Protein AF-A0A2E9FK59-F1 (afdb_monomer)

Structure (mmCIF, N/CA/C/O backbone):
data_AF-A0A2E9FK59-F1
#
_entry.id   AF-A0A2E9FK59-F1
#
loop_
_atom_site.group_PDB
_atom_site.id
_atom_site.type_symbol
_atom_site.label_atom_id
_atom_site.label_alt_id
_atom_site.label_comp_id
_atom_site.label_asym_id
_atom_site.label_entity_id
_atom_site.label_seq_id
_atom_site.pdbx_PDB_ins_code
_atom_site.Cartn_x
_atom_site.Cartn_y
_atom_site.Cartn_z
_atom_site.occupancy
_atom_site.B_iso_or_equiv
_atom_site.auth_seq_id
_atom_site.auth_comp_id
_atom_site.auth_asym_id
_atom_site.auth_atom_id
_atom_site.pdbx_PDB_model_num
ATOM 1 N N . MET A 1 1 ? -14.388 25.033 -6.590 1.00 31.17 1 MET A N 1
ATOM 2 C CA . MET A 1 1 ? -15.554 24.396 -5.942 1.00 31.17 1 MET A CA 1
ATOM 3 C C . MET A 1 1 ? -15.151 22.960 -5.680 1.00 31.17 1 MET A C 1
ATOM 5 O O . MET A 1 1 ? -14.777 22.274 -6.620 1.00 31.17 1 MET A O 1
ATOM 9 N N . ASN A 1 2 ? -15.015 22.622 -4.404 1.00 29.20 2 ASN A N 1
ATOM 10 C CA . ASN A 1 2 ? -14.144 21.562 -3.906 1.00 29.20 2 ASN A CA 1
ATOM 11 C C . ASN A 1 2 ? -14.673 20.173 -4.280 1.00 29.20 2 ASN A C 1
ATOM 13 O O . ASN A 1 2 ? -15.806 19.846 -3.942 1.00 29.20 2 ASN A O 1
ATOM 17 N N . ALA A 1 3 ? -13.843 19.367 -4.946 1.00 31.17 3 ALA A N 1
ATOM 18 C CA . ALA A 1 3 ? -14.065 17.935 -5.116 1.00 31.17 3 ALA A CA 1
ATOM 19 C C . ALA A 1 3 ? -13.847 17.244 -3.759 1.00 31.17 3 ALA A C 1
ATOM 21 O O . ALA A 1 3 ? -12.793 16.676 -3.490 1.00 31.17 3 ALA A O 1
ATOM 22 N N . VAL A 1 4 ? -14.816 17.399 -2.862 1.00 39.44 4 VAL A N 1
ATOM 23 C CA . VAL A 1 4 ? -14.895 16.668 -1.597 1.00 39.44 4 VAL A CA 1
ATOM 24 C C . VAL A 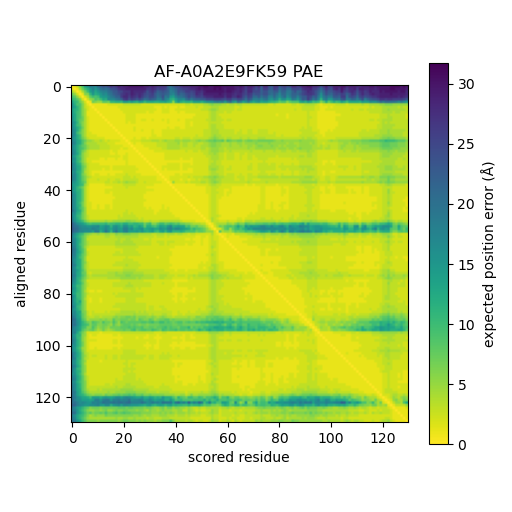1 4 ? -15.704 15.413 -1.887 1.00 39.44 4 VAL A C 1
ATOM 26 O O . VAL A 1 4 ? -16.911 15.419 -1.707 1.00 39.44 4 VAL A O 1
ATOM 29 N N . ASP A 1 5 ? -15.054 14.417 -2.489 1.00 45.44 5 ASP A N 1
ATOM 30 C CA . ASP A 1 5 ? -15.382 12.991 -2.360 1.00 45.44 5 ASP A CA 1
ATOM 31 C C . ASP A 1 5 ? -14.431 12.157 -3.239 1.00 45.44 5 ASP A C 1
ATOM 33 O O . ASP A 1 5 ? -14.237 12.452 -4.418 1.00 45.44 5 ASP A O 1
ATOM 37 N N . ASN A 1 6 ? -13.880 11.086 -2.652 1.00 53.41 6 ASN A N 1
ATOM 38 C CA . ASN A 1 6 ? -13.112 9.988 -3.271 1.00 53.41 6 ASN A CA 1
ATOM 39 C C . ASN A 1 6 ? -11.587 10.118 -3.446 1.00 53.41 6 ASN A C 1
ATOM 41 O O . ASN A 1 6 ? -11.044 9.606 -4.425 1.00 53.41 6 ASN A O 1
ATOM 45 N N . ASN A 1 7 ? -10.847 10.674 -2.481 1.00 82.12 7 ASN A N 1
ATOM 46 C CA . ASN A 1 7 ? -9.429 10.307 -2.381 1.00 82.12 7 ASN A CA 1
ATOM 47 C C . ASN A 1 7 ? -9.307 8.971 -1.623 1.00 82.12 7 ASN A C 1
ATOM 49 O O . ASN A 1 7 ? -9.537 8.926 -0.413 1.00 82.12 7 ASN A O 1
ATOM 53 N N . ILE A 1 8 ? -8.959 7.888 -2.337 1.00 92.31 8 ILE A N 1
ATOM 54 C CA . ILE A 1 8 ? -8.660 6.553 -1.775 1.00 92.31 8 ILE A CA 1
ATOM 55 C C . ILE A 1 8 ? -7.745 6.666 -0.554 1.00 92.31 8 ILE A C 1
ATOM 57 O O . ILE A 1 8 ? -7.946 5.961 0.433 1.00 92.31 8 ILE A O 1
ATOM 61 N N . TRP A 1 9 ? -6.775 7.581 -0.611 1.00 95.38 9 TRP A N 1
ATOM 62 C CA . TRP A 1 9 ? -5.830 7.804 0.468 1.00 95.38 9 TRP A CA 1
ATOM 63 C C . TRP A 1 9 ? -6.504 8.293 1.748 1.00 95.38 9 TRP A C 1
ATOM 65 O O . TRP A 1 9 ? -6.383 7.657 2.789 1.00 95.38 9 TRP A O 1
ATOM 75 N N . THR A 1 10 ? -7.288 9.367 1.658 1.00 95.06 10 THR A N 1
ATOM 76 C CA . THR A 1 10 ? -8.005 9.930 2.809 1.00 95.06 10 THR A CA 1
ATOM 77 C C . THR A 1 10 ? -8.969 8.916 3.418 1.00 95.06 10 THR A C 1
ATOM 79 O O . THR A 1 10 ? -9.101 8.841 4.637 1.00 95.06 10 THR A O 1
ATOM 82 N N . LYS A 1 11 ? -9.615 8.093 2.583 1.00 95.50 11 LYS A N 1
ATOM 83 C CA . LYS A 1 11 ? -10.506 7.038 3.072 1.00 95.50 11 LYS A CA 1
ATOM 84 C C . LYS A 1 11 ? -9.737 5.914 3.775 1.00 95.50 11 LYS A C 1
ATOM 86 O O . LYS A 1 11 ? -10.158 5.503 4.849 1.00 95.50 11 LYS A O 1
ATOM 91 N N . LEU A 1 12 ? -8.599 5.473 3.235 1.00 96.94 12 LEU A N 1
ATOM 92 C CA . LEU A 1 12 ? -7.731 4.500 3.907 1.00 96.94 12 LEU A CA 1
ATOM 93 C C . LEU A 1 12 ? -7.229 5.029 5.262 1.00 96.94 12 LEU A C 1
ATOM 95 O O . LEU A 1 12 ? -7.240 4.286 6.239 1.00 96.94 12 LEU A O 1
ATOM 99 N N . GLN A 1 13 ? -6.821 6.301 5.334 1.00 97.31 13 GLN A N 1
ATOM 100 C CA . GLN A 1 13 ? -6.400 6.931 6.591 1.00 97.31 13 GLN A CA 1
ATOM 101 C C . GLN A 1 13 ? -7.540 6.949 7.615 1.00 97.31 13 GLN A C 1
ATOM 103 O O . GLN A 1 13 ? -7.345 6.499 8.739 1.00 97.31 13 GLN A O 1
ATOM 108 N N . SER A 1 14 ? -8.739 7.383 7.210 1.00 97.00 14 SER A N 1
ATOM 109 C CA . SER A 1 14 ? -9.921 7.390 8.083 1.00 97.00 14 SER A CA 1
ATOM 110 C C . SER A 1 14 ? -10.265 5.990 8.592 1.00 97.00 14 SER A C 1
ATOM 112 O O . SER A 1 14 ? -10.498 5.813 9.782 1.00 97.00 14 SER A O 1
ATOM 114 N N . GLU A 1 15 ? -10.272 4.983 7.713 1.00 96.94 15 GLU A N 1
ATOM 115 C CA . GLU A 1 15 ? -10.554 3.598 8.103 1.00 96.94 15 GLU A CA 1
ATOM 116 C C . GLU A 1 15 ? -9.488 3.052 9.067 1.00 96.94 15 GLU A C 1
ATOM 118 O O . GLU A 1 15 ? -9.827 2.340 10.013 1.00 96.94 15 GLU A O 1
ATOM 123 N N . ALA A 1 16 ? -8.212 3.408 8.876 1.00 97.81 16 ALA A N 1
ATOM 124 C CA . ALA A 1 16 ? -7.135 3.043 9.794 1.00 97.81 16 ALA A CA 1
ATOM 125 C C . ALA A 1 16 ? -7.304 3.708 11.170 1.00 97.81 16 ALA A C 1
ATOM 127 O O . ALA A 1 16 ? -7.223 3.024 12.188 1.00 97.81 16 ALA A O 1
ATOM 128 N N . GLU A 1 17 ? -7.584 5.013 11.219 1.00 97.62 17 GLU A N 1
ATOM 129 C CA . GLU A 1 17 ? -7.838 5.741 12.469 1.00 97.62 17 GLU A CA 1
ATOM 130 C C . GLU A 1 17 ? -9.050 5.180 13.223 1.00 97.62 17 GLU A C 1
ATOM 132 O O . GLU A 1 17 ? -8.994 4.980 14.438 1.00 97.62 17 GLU A O 1
ATOM 137 N N . ASP A 1 18 ? -10.140 4.888 12.512 1.00 97.38 18 ASP A N 1
ATOM 138 C CA . ASP A 1 18 ? -11.344 4.301 13.100 1.00 97.38 18 ASP A CA 1
ATOM 139 C C . ASP A 1 18 ? -11.090 2.889 13.638 1.00 97.38 18 ASP A C 1
ATOM 141 O O . ASP A 1 18 ? -11.563 2.552 14.728 1.00 97.38 18 ASP A O 1
ATOM 145 N N . TYR A 1 19 ? -10.289 2.084 12.932 1.00 97.00 19 TYR A N 1
ATOM 146 C CA . TYR A 1 19 ? -9.891 0.764 13.411 1.00 97.00 19 TYR A CA 1
ATOM 147 C C . TYR A 1 19 ? -9.064 0.857 14.701 1.00 97.00 19 TYR A C 1
ATOM 149 O O . TYR A 1 19 ? -9.331 0.112 15.648 1.00 97.00 19 TYR A O 1
ATOM 157 N N . ILE A 1 20 ? -8.118 1.803 14.780 1.00 98.06 20 ILE A N 1
ATOM 158 C CA . ILE A 1 20 ? -7.273 2.028 15.966 1.00 98.06 20 ILE A CA 1
ATOM 159 C C . ILE A 1 20 ? -8.115 2.396 17.193 1.00 98.06 20 ILE A C 1
ATOM 161 O O . ILE A 1 20 ? -7.847 1.879 18.275 1.00 98.06 20 ILE A O 1
ATOM 165 N N . LYS A 1 21 ? -9.161 3.226 17.045 1.00 97.00 21 LYS A N 1
ATOM 166 C CA . LYS A 1 21 ? -10.029 3.642 18.171 1.00 97.00 21 LYS A CA 1
ATOM 167 C C . LYS A 1 21 ? -10.618 2.462 18.948 1.00 97.00 21 LYS A C 1
ATOM 169 O O . LYS A 1 21 ? -10.851 2.589 20.146 1.00 97.00 21 LYS A O 1
ATOM 174 N N . SER A 1 22 ? -10.877 1.345 18.268 1.00 95.81 22 SER A N 1
ATOM 175 C CA . SER A 1 22 ? -11.433 0.133 18.886 1.00 95.81 22 SER A CA 1
ATOM 176 C C . SER A 1 22 ? -10.389 -0.966 19.115 1.00 95.81 22 SER A C 1
ATOM 178 O O . SER A 1 22 ? -10.699 -1.959 19.767 1.00 95.81 22 SER A O 1
ATOM 180 N N . ASN A 1 23 ? -9.172 -0.817 18.579 1.00 96.12 23 ASN A N 1
ATOM 181 C CA . ASN A 1 23 ? -8.137 -1.851 18.553 1.00 96.12 23 ASN A CA 1
ATOM 182 C C . ASN A 1 23 ? -6.743 -1.226 18.748 1.00 96.12 23 ASN A C 1
ATOM 184 O O . ASN A 1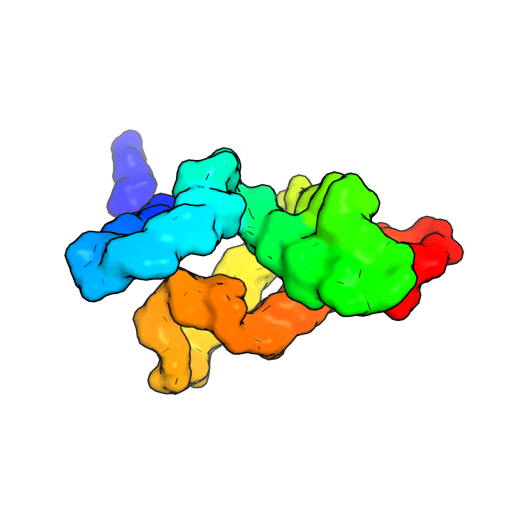 23 ? -5.911 -1.231 17.838 1.00 96.12 23 ASN A O 1
ATOM 188 N N . GLU A 1 24 ? -6.492 -0.673 19.936 1.00 95.50 24 GLU A N 1
ATOM 189 C CA . GLU A 1 24 ? -5.269 0.085 20.242 1.00 95.50 24 GLU A CA 1
ATOM 190 C C . GLU A 1 24 ? -3.974 -0.715 20.001 1.00 95.50 24 GLU A C 1
ATOM 192 O O . GLU A 1 24 ? -2.991 -0.149 19.529 1.00 95.50 24 GLU A O 1
ATOM 197 N N . ASP A 1 25 ? -3.995 -2.040 20.189 1.00 96.94 25 ASP A N 1
ATOM 198 C CA . ASP A 1 25 ? -2.844 -2.928 19.944 1.00 96.94 25 ASP A CA 1
ATOM 199 C C . ASP A 1 25 ? -2.337 -2.909 18.484 1.00 96.94 25 ASP A C 1
ATOM 201 O O . ASP A 1 25 ? -1.215 -3.332 18.206 1.00 96.94 25 ASP A O 1
ATOM 205 N N . TYR A 1 26 ? -3.133 -2.406 17.531 1.00 96.19 26 TYR A N 1
ATOM 206 C CA . TYR A 1 26 ? -2.751 -2.277 16.117 1.00 96.19 26 TYR A CA 1
ATOM 207 C C . TYR A 1 26 ? -2.228 -0.885 15.749 1.00 96.19 26 TYR A C 1
ATOM 209 O O . TYR A 1 26 ? -1.874 -0.662 14.587 1.00 96.19 26 TYR A O 1
ATOM 217 N N . LYS A 1 27 ? -2.175 0.049 16.706 1.00 97.38 27 LYS A N 1
ATOM 218 C CA . LYS A 1 27 ? -1.802 1.447 16.471 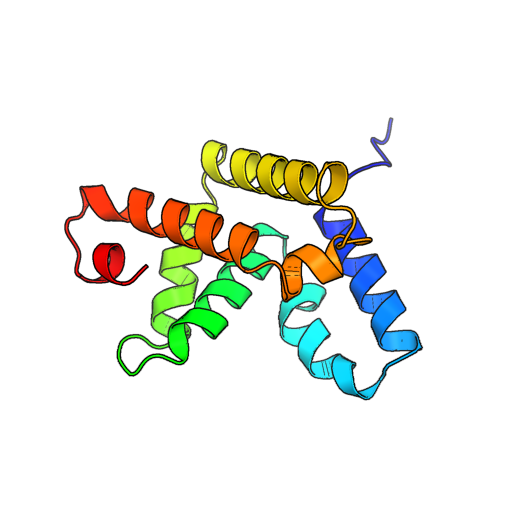1.00 97.38 27 LYS A CA 1
ATOM 219 C C . LYS A 1 27 ? -0.448 1.577 15.786 1.00 97.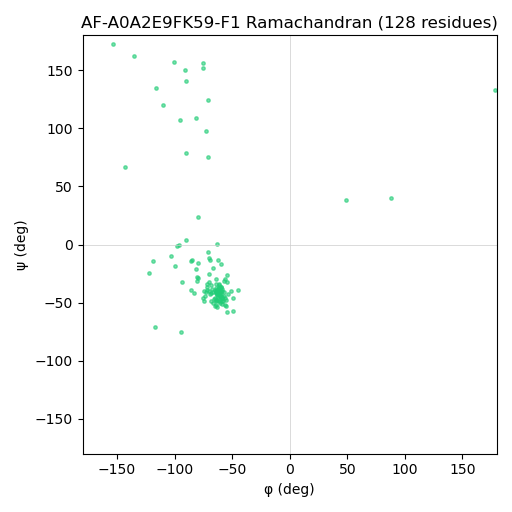38 27 LYS A C 1
ATOM 221 O O . LYS A 1 27 ? -0.397 2.084 14.671 1.00 97.38 27 LYS A O 1
ATOM 226 N N . ASP A 1 28 ? 0.613 1.044 16.387 1.00 97.75 28 ASP A N 1
ATOM 227 C CA . ASP A 1 28 ? 1.975 1.155 15.847 1.00 97.75 28 ASP A CA 1
ATOM 228 C C . ASP A 1 28 ? 2.081 0.545 14.439 1.00 97.75 28 ASP A C 1
ATOM 230 O O . ASP A 1 28 ? 2.746 1.075 13.545 1.00 97.75 28 ASP A O 1
ATOM 234 N N . PHE A 1 29 ? 1.380 -0.568 14.211 1.00 96.12 29 PHE A N 1
ATOM 235 C CA . PHE A 1 29 ? 1.350 -1.239 12.917 1.00 96.12 29 PHE A CA 1
ATOM 236 C C . PHE A 1 29 ? 0.708 -0.357 11.837 1.00 96.12 29 PHE A C 1
ATOM 238 O O . PHE A 1 29 ? 1.328 -0.121 10.794 1.00 96.12 29 PHE A O 1
ATOM 245 N N . LEU A 1 30 ? -0.496 0.162 12.092 1.00 97.88 30 LEU A N 1
ATOM 246 C CA . LEU A 1 30 ? -1.243 0.994 11.147 1.00 97.88 30 LEU A CA 1
ATOM 247 C C . LEU A 1 30 ? -0.641 2.393 10.981 1.00 97.88 30 LEU A C 1
ATOM 249 O O . LEU A 1 30 ? -0.622 2.914 9.865 1.00 97.88 30 LEU A O 1
ATOM 253 N N . GLU A 1 31 ? -0.070 2.975 12.034 1.00 97.31 31 GLU A N 1
ATOM 254 C CA . GLU A 1 31 ? 0.706 4.211 11.935 1.00 97.31 31 GLU A CA 1
ATOM 255 C C . GLU A 1 31 ? 1.914 4.020 11.019 1.00 97.31 31 GLU A C 1
ATOM 257 O O . GLU A 1 31 ? 2.149 4.842 10.131 1.00 97.31 31 GLU A O 1
ATOM 262 N N . SER A 1 32 ? 2.646 2.911 11.172 1.00 96.31 32 SER A N 1
ATOM 263 C CA . SER A 1 32 ? 3.844 2.653 10.368 1.00 96.31 32 SER A CA 1
ATOM 264 C C . SER A 1 32 ? 3.548 2.347 8.896 1.00 96.31 32 SER A C 1
ATOM 266 O O . SER A 1 32 ? 4.373 2.651 8.036 1.00 96.31 32 SER A O 1
ATOM 268 N N . LEU A 1 33 ? 2.408 1.715 8.591 1.00 96.38 33 LEU A N 1
ATOM 269 C CA . LEU A 1 33 ? 2.049 1.310 7.228 1.00 96.38 33 LEU A CA 1
ATOM 270 C C . LEU A 1 33 ? 1.200 2.336 6.488 1.00 96.38 33 LEU A C 1
ATOM 272 O O . LEU A 1 33 ? 1.309 2.431 5.267 1.00 96.38 33 LEU A O 1
ATOM 276 N N . VAL A 1 34 ? 0.348 3.072 7.198 1.00 97.25 34 VAL A N 1
ATOM 277 C CA . VAL A 1 34 ? -0.619 4.003 6.613 1.00 97.25 34 VAL A CA 1
ATOM 278 C C . VAL A 1 34 ? -0.299 5.418 7.079 1.00 97.25 34 VAL A C 1
ATOM 280 O O . VAL A 1 34 ? 0.221 6.203 6.298 1.00 97.25 34 VAL A O 1
ATOM 283 N N . LEU A 1 35 ? -0.524 5.751 8.350 1.00 96.00 35 LEU A N 1
ATOM 284 C CA . LEU A 1 35 ? -0.604 7.157 8.779 1.00 96.00 35 LEU A CA 1
ATOM 285 C C . LEU A 1 35 ? 0.716 7.945 8.667 1.00 96.00 35 LEU A C 1
ATOM 287 O O . LEU A 1 35 ? 0.680 9.167 8.580 1.00 96.00 35 LEU A O 1
ATOM 291 N N . SER A 1 36 ? 1.863 7.262 8.615 1.00 95.25 36 SER A N 1
ATOM 292 C CA . SER A 1 36 ? 3.190 7.879 8.445 1.00 95.25 36 SER A CA 1
ATOM 293 C C . SER A 1 36 ? 3.642 8.036 6.983 1.00 95.25 36 SER A C 1
ATOM 295 O O . SER A 1 36 ? 4.783 8.429 6.749 1.00 95.25 36 SER A O 1
ATOM 297 N N . ASN A 1 37 ? 2.808 7.685 5.999 1.00 94.88 37 ASN A N 1
ATOM 298 C CA . ASN A 1 37 ? 3.125 7.838 4.574 1.00 94.88 37 ASN A CA 1
ATOM 299 C C . ASN A 1 37 ? 2.450 9.085 3.987 1.00 94.88 37 ASN A C 1
ATOM 301 O O . ASN A 1 37 ? 1.432 9.546 4.494 1.00 94.88 37 ASN A O 1
ATOM 305 N N . ASP A 1 38 ? 2.997 9.605 2.888 1.00 93.12 38 ASP A N 1
ATOM 306 C CA . ASP A 1 38 ? 2.463 10.810 2.239 1.00 93.12 38 ASP A CA 1
ATOM 307 C C . ASP A 1 38 ? 1.248 10.515 1.345 1.00 93.12 38 ASP A C 1
ATOM 309 O O . ASP A 1 38 ? 0.359 11.355 1.186 1.00 93.12 38 ASP A O 1
ATOM 313 N N . ASP A 1 39 ? 1.203 9.318 0.753 1.00 95.75 39 ASP A N 1
ATOM 314 C CA . ASP A 1 39 ? 0.158 8.903 -0.174 1.00 95.75 39 ASP A CA 1
ATOM 315 C C . ASP A 1 39 ? -0.044 7.376 -0.215 1.00 95.75 39 ASP A C 1
ATOM 317 O O . ASP A 1 39 ? 0.722 6.578 0.341 1.00 95.75 39 ASP A O 1
ATOM 321 N N . PHE A 1 40 ? -1.099 6.964 -0.926 1.00 96.75 40 PHE A N 1
ATOM 322 C CA . PHE A 1 40 ? -1.458 5.557 -1.094 1.00 96.75 40 PHE A CA 1
ATOM 323 C C . PHE A 1 40 ? -0.359 4.747 -1.795 1.00 96.75 40 PHE A C 1
ATOM 325 O O . PHE A 1 40 ? -0.138 3.587 -1.449 1.00 96.75 40 PHE A O 1
ATOM 332 N N . ILE A 1 41 ? 0.344 5.341 -2.765 1.00 97.75 41 ILE A N 1
ATOM 333 C CA . ILE A 1 41 ? 1.372 4.653 -3.556 1.00 97.75 41 ILE A CA 1
ATOM 334 C C . ILE A 1 41 ? 2.602 4.346 -2.696 1.00 97.75 41 ILE A C 1
ATOM 336 O O . ILE A 1 41 ? 3.160 3.249 -2.773 1.00 97.75 41 ILE A O 1
ATOM 340 N N . SER A 1 42 ? 2.988 5.276 -1.833 1.00 97.75 42 SER A N 1
ATOM 341 C CA . SER A 1 42 ? 4.046 5.121 -0.840 1.00 97.75 42 SER A CA 1
ATOM 342 C C . SER A 1 42 ? 3.670 4.043 0.171 1.00 97.75 42 SER A C 1
ATOM 344 O O . SER A 1 42 ? 4.437 3.101 0.374 1.00 97.75 42 SER A O 1
ATOM 346 N N . SER A 1 43 ? 2.443 4.092 0.695 1.00 98.12 43 SER A N 1
ATOM 347 C CA . SER A 1 43 ? 1.924 3.102 1.642 1.00 98.12 43 SER A CA 1
ATOM 348 C C . SER A 1 43 ? 1.889 1.676 1.064 1.00 98.12 43 SER A C 1
ATOM 350 O O . SER A 1 43 ? 2.424 0.747 1.676 1.00 98.12 43 SER A O 1
ATOM 352 N N . ILE A 1 44 ? 1.351 1.474 -0.150 1.00 98.25 44 ILE A N 1
ATOM 353 C CA . ILE A 1 44 ? 1.325 0.138 -0.778 1.00 98.25 44 ILE A CA 1
ATOM 354 C C . ILE A 1 44 ? 2.728 -0.341 -1.154 1.00 98.25 44 ILE A C 1
ATOM 356 O O . ILE A 1 44 ? 3.029 -1.525 -1.009 1.00 98.25 44 ILE A O 1
ATOM 360 N N . SER A 1 45 ? 3.621 0.562 -1.568 1.00 98.31 45 SER A N 1
ATOM 361 C CA . SER A 1 45 ? 5.016 0.212 -1.851 1.00 98.31 45 SER A CA 1
ATOM 362 C C . SER A 1 45 ? 5.745 -0.255 -0.592 1.00 98.31 45 SER A C 1
ATOM 364 O O . SER A 1 45 ? 6.483 -1.242 -0.642 1.00 98.31 45 SER A O 1
ATOM 366 N N . LEU A 1 46 ? 5.513 0.412 0.545 1.00 98.12 46 LEU A N 1
ATOM 367 C CA . LEU A 1 46 ? 6.065 0.022 1.842 1.00 98.12 46 LEU A CA 1
ATOM 368 C C . LEU A 1 46 ? 5.526 -1.339 2.270 1.00 98.12 46 LEU A C 1
ATOM 370 O O . LEU A 1 46 ? 6.314 -2.230 2.591 1.00 98.12 46 LEU A O 1
ATOM 374 N N . LYS A 1 47 ? 4.206 -1.535 2.194 1.00 97.75 47 LYS A N 1
ATOM 375 C CA . LYS A 1 47 ? 3.583 -2.823 2.503 1.00 97.75 47 LYS A CA 1
ATOM 376 C C . LYS A 1 47 ? 4.188 -3.958 1.672 1.00 97.75 47 LYS A C 1
ATOM 378 O O . LYS A 1 47 ? 4.652 -4.940 2.241 1.00 97.75 47 LYS A O 1
ATOM 383 N N . LEU A 1 48 ? 4.241 -3.812 0.346 1.00 97.38 48 LEU A N 1
ATOM 384 C CA . LEU A 1 48 ? 4.813 -4.834 -0.537 1.00 97.38 48 LEU A CA 1
ATOM 385 C C . LEU A 1 48 ? 6.281 -5.108 -0.210 1.00 97.38 48 LEU A C 1
ATOM 387 O O . LEU A 1 48 ? 6.708 -6.260 -0.206 1.00 97.38 48 LEU A O 1
ATOM 391 N N . SER A 1 49 ? 7.058 -4.065 0.091 1.00 96.94 49 SER A N 1
ATOM 392 C CA . SER A 1 49 ? 8.459 -4.238 0.468 1.00 96.94 49 SER A CA 1
ATOM 393 C C . SER A 1 49 ? 8.619 -5.038 1.761 1.00 96.94 49 SER A C 1
ATOM 395 O O . SER A 1 49 ? 9.489 -5.904 1.819 1.00 96.94 49 SER A O 1
ATOM 397 N N . ARG A 1 50 ? 7.750 -4.820 2.756 1.00 95.62 50 ARG A N 1
ATOM 398 C CA . ARG A 1 50 ? 7.722 -5.582 4.010 1.00 95.62 50 ARG A CA 1
ATOM 399 C C . ARG A 1 50 ? 7.328 -7.029 3.776 1.00 95.62 50 ARG A C 1
ATOM 401 O O . ARG A 1 50 ? 8.071 -7.915 4.190 1.00 95.62 50 ARG A O 1
ATOM 408 N N . ASP A 1 51 ? 6.231 -7.254 3.058 1.00 94.31 51 ASP A N 1
ATOM 409 C CA . ASP A 1 51 ? 5.722 -8.590 2.740 1.00 94.31 51 ASP A CA 1
ATOM 410 C C . ASP A 1 51 ? 6.780 -9.436 2.012 1.00 94.31 51 ASP A C 1
ATOM 412 O O . ASP A 1 51 ? 7.012 -10.592 2.366 1.00 94.31 51 ASP A O 1
ATOM 416 N N . LEU A 1 52 ? 7.466 -8.850 1.027 1.00 94.06 52 LEU A N 1
ATOM 417 C CA . LEU A 1 52 ? 8.465 -9.547 0.213 1.00 94.06 52 LEU A CA 1
ATOM 418 C C . LEU A 1 52 ? 9.827 -9.675 0.912 1.00 94.06 52 LEU A C 1
ATOM 420 O O . LEU A 1 52 ? 10.546 -10.646 0.679 1.00 94.06 52 LEU A O 1
ATOM 424 N N . SER A 1 53 ? 10.185 -8.742 1.799 1.00 93.12 53 SER A N 1
ATOM 425 C CA . SER A 1 53 ? 11.470 -8.778 2.516 1.00 93.12 53 SER A CA 1
ATOM 426 C C . SER A 1 53 ? 11.590 -9.877 3.572 1.00 93.12 53 SER A C 1
ATOM 428 O O . SER A 1 53 ? 12.673 -10.085 4.112 1.00 93.12 53 SER A O 1
ATOM 430 N N . GLN A 1 54 ? 10.506 -10.607 3.854 1.00 81.88 54 GLN A N 1
ATOM 431 C CA . GLN A 1 54 ? 10.557 -11.795 4.711 1.00 81.88 54 GLN A CA 1
ATOM 432 C C . GLN A 1 54 ? 11.307 -12.967 4.048 1.00 81.88 54 GLN A C 1
ATOM 434 O O . GLN A 1 54 ? 11.667 -13.933 4.720 1.00 81.88 54 GLN A O 1
ATOM 439 N N . ALA A 1 55 ? 11.564 -12.895 2.737 1.00 67.25 55 ALA A N 1
ATOM 440 C CA . ALA A 1 55 ? 12.419 -13.844 2.034 1.00 67.25 55 ALA A CA 1
ATOM 441 C C . ALA A 1 55 ? 13.912 -13.594 2.333 1.00 67.25 55 ALA A C 1
ATOM 443 O O . ALA A 1 55 ? 14.344 -12.467 2.544 1.00 67.25 55 ALA A O 1
ATOM 444 N N . TRP A 1 56 ? 14.739 -14.644 2.267 1.00 73.44 56 TRP A N 1
ATOM 445 C CA . TRP A 1 56 ? 16.192 -14.599 2.532 1.00 73.44 56 TRP A CA 1
ATOM 446 C C . TRP A 1 56 ? 17.014 -13.721 1.560 1.00 73.44 56 TRP A C 1
ATOM 448 O O . TRP A 1 56 ? 18.236 -13.656 1.673 1.00 73.44 56 TRP A O 1
ATOM 458 N N . SER A 1 57 ? 16.369 -13.080 0.586 1.00 82.50 57 SER A N 1
ATOM 459 C CA . SER A 1 57 ? 16.992 -12.425 -0.563 1.00 82.50 57 SER A CA 1
ATOM 460 C C . SER A 1 57 ? 17.231 -10.924 -0.354 1.00 82.50 57 SER A C 1
ATOM 462 O O . SER A 1 57 ? 18.368 -10.495 -0.168 1.00 82.50 57 SER A O 1
ATOM 464 N N . PHE A 1 58 ? 16.178 -10.105 -0.423 1.00 90.88 58 PHE A N 1
ATOM 465 C CA . PHE A 1 58 ? 16.263 -8.644 -0.461 1.00 90.88 58 PHE A CA 1
ATOM 466 C C . PHE A 1 58 ? 15.613 -8.007 0.767 1.00 90.88 58 PHE A C 1
ATOM 468 O O . PHE A 1 58 ? 14.489 -8.331 1.128 1.00 90.88 58 PHE A O 1
ATOM 475 N N . SER A 1 59 ? 16.296 -7.033 1.370 1.00 94.00 59 SER A N 1
ATOM 476 C CA . SER A 1 59 ? 15.761 -6.278 2.506 1.00 94.00 59 SER A CA 1
ATOM 477 C C . SER A 1 59 ? 14.711 -5.245 2.089 1.00 94.00 59 SER A C 1
ATOM 479 O O . SER A 1 59 ? 14.751 -4.722 0.972 1.00 94.00 59 SER A O 1
ATOM 481 N N . GLU A 1 60 ? 13.835 -4.860 3.025 1.00 95.19 60 GLU A N 1
ATOM 482 C CA . GLU A 1 60 ? 12.855 -3.771 2.855 1.00 95.19 60 GLU A CA 1
ATOM 483 C C . GLU A 1 60 ? 13.528 -2.501 2.307 1.00 95.19 60 GLU A C 1
ATOM 485 O O . GLU A 1 60 ? 13.100 -1.942 1.300 1.00 95.19 60 GLU A O 1
ATOM 490 N N . LYS A 1 61 ? 14.680 -2.122 2.883 1.00 94.62 61 LYS A N 1
ATOM 491 C CA . LYS A 1 61 ? 15.485 -0.957 2.473 1.00 94.62 61 LYS A CA 1
ATOM 492 C C . LYS A 1 61 ? 15.900 -0.991 0.996 1.00 94.62 61 LYS A C 1
ATOM 494 O O . LYS A 1 61 ? 16.090 0.060 0.387 1.00 94.62 61 LYS A O 1
ATOM 499 N N . LYS A 1 62 ? 16.077 -2.183 0.417 1.00 93.38 62 LYS A N 1
ATOM 500 C CA . LYS A 1 62 ? 16.393 -2.355 -1.008 1.00 93.38 62 LYS A CA 1
ATOM 501 C C . LYS A 1 62 ? 15.130 -2.384 -1.873 1.00 93.38 62 LYS A C 1
ATOM 503 O O . LYS A 1 62 ? 15.138 -1.826 -2.975 1.00 93.38 62 LYS A O 1
ATOM 508 N N . LEU A 1 63 ? 14.076 -3.035 -1.389 1.00 96.00 63 LEU A N 1
ATOM 509 C CA . LEU A 1 63 ? 12.833 -3.244 -2.126 1.00 96.00 63 LEU A CA 1
ATOM 510 C C . LEU A 1 63 ? 11.994 -1.973 -2.218 1.00 96.00 63 LEU A C 1
ATOM 512 O O . LEU A 1 63 ? 11.613 -1.597 -3.323 1.00 96.00 63 LEU A O 1
ATOM 516 N N . PHE A 1 64 ? 11.776 -1.278 -1.103 1.00 97.19 64 PHE A N 1
ATOM 517 C CA . PHE A 1 64 ? 10.903 -0.108 -1.022 1.00 97.19 64 PHE A CA 1
ATOM 518 C C . PHE A 1 64 ? 11.168 0.950 -2.105 1.00 97.19 64 PHE A C 1
ATOM 520 O O . PHE A 1 64 ? 10.258 1.205 -2.894 1.00 97.19 64 PHE A O 1
ATOM 527 N N . PRO A 1 65 ? 12.385 1.521 -2.249 1.00 97.12 65 PRO A N 1
ATOM 528 C CA . PRO A 1 65 ? 12.622 2.552 -3.262 1.00 97.12 65 PRO A CA 1
ATOM 529 C C . PRO A 1 65 ? 12.455 2.021 -4.691 1.00 97.12 65 PRO A C 1
ATOM 531 O O . PRO A 1 65 ? 12.068 2.762 -5.592 1.00 97.12 65 PRO A O 1
ATOM 534 N N . SER A 1 66 ? 12.730 0.731 -4.907 1.00 95.94 66 SER A N 1
ATOM 535 C CA . SER A 1 66 ? 12.613 0.103 -6.223 1.00 95.94 66 SER A CA 1
ATOM 536 C C . SER A 1 66 ? 11.152 -0.139 -6.611 1.00 95.94 66 SER A C 1
ATOM 538 O O . SER A 1 66 ? 10.786 0.078 -7.767 1.00 95.94 66 SER A O 1
ATOM 540 N N . ILE A 1 67 ? 10.322 -0.570 -5.657 1.00 97.56 67 ILE A N 1
ATOM 541 C CA . ILE A 1 67 ? 8.877 -0.751 -5.837 1.00 97.56 67 ILE A CA 1
ATOM 542 C C . ILE A 1 67 ? 8.213 0.617 -6.004 1.00 97.56 67 ILE A C 1
ATOM 544 O O . ILE A 1 67 ? 7.508 0.824 -6.986 1.00 97.56 67 ILE A O 1
ATOM 548 N N . LEU A 1 68 ? 8.522 1.581 -5.131 1.00 97.94 68 LEU A N 1
ATOM 549 C CA . LEU A 1 68 ? 7.975 2.936 -5.204 1.00 97.94 68 LEU A CA 1
ATOM 550 C C . LEU A 1 68 ? 8.260 3.592 -6.556 1.00 97.94 68 LEU A C 1
ATOM 552 O O . LEU A 1 68 ? 7.352 4.130 -7.182 1.00 97.94 68 LEU A O 1
ATOM 556 N N . GLN A 1 69 ? 9.496 3.490 -7.056 1.00 96.31 69 GLN A N 1
ATOM 557 C CA . GLN A 1 69 ? 9.841 4.005 -8.383 1.00 96.31 69 GLN A CA 1
ATOM 558 C C . GLN A 1 69 ? 8.963 3.400 -9.488 1.00 96.31 69 GLN A C 1
ATOM 560 O O . GLN A 1 69 ? 8.584 4.103 -10.422 1.00 96.31 69 GLN A O 1
ATOM 565 N N . ALA A 1 70 ? 8.684 2.100 -9.412 1.00 96.00 70 ALA A N 1
ATOM 566 C CA . ALA A 1 70 ? 7.904 1.406 -10.425 1.00 96.00 70 ALA A CA 1
ATOM 567 C C . ALA A 1 70 ? 6.414 1.765 -10.363 1.00 96.00 70 ALA A C 1
ATOM 569 O O . ALA A 1 70 ? 5.773 1.945 -11.401 1.00 96.00 70 ALA A O 1
ATOM 570 N N . LEU A 1 71 ? 5.868 1.867 -9.149 1.00 97.38 71 LEU A N 1
ATOM 571 C CA . LEU A 1 71 ? 4.445 2.103 -8.940 1.00 97.38 71 LEU A CA 1
ATOM 572 C C . LEU A 1 71 ? 4.058 3.573 -9.106 1.00 97.38 71 LEU A C 1
ATOM 574 O O . LEU A 1 71 ? 2.953 3.840 -9.560 1.00 97.38 71 LEU A O 1
ATOM 578 N N . ASN A 1 72 ? 4.968 4.516 -8.844 1.00 96.19 72 ASN A N 1
ATOM 579 C CA . ASN A 1 72 ? 4.699 5.958 -8.886 1.00 96.19 72 ASN A CA 1
ATOM 580 C C . ASN A 1 72 ? 4.690 6.575 -10.302 1.00 96.19 72 ASN A C 1
ATOM 582 O O . ASN A 1 72 ? 4.926 7.769 -10.489 1.00 96.19 72 ASN A O 1
ATOM 586 N N . THR A 1 73 ? 4.444 5.769 -11.334 1.00 94.81 73 THR A N 1
ATOM 587 C CA . THR A 1 73 ? 4.198 6.289 -12.685 1.00 94.81 73 THR A CA 1
ATOM 588 C C . THR A 1 73 ? 2.702 6.536 -12.862 1.00 94.81 73 THR A C 1
ATOM 590 O O . THR A 1 73 ? 1.890 5.733 -12.417 1.00 94.81 73 THR A O 1
ATOM 593 N N . ASN A 1 74 ? 2.315 7.624 -13.538 1.00 92.38 74 ASN A N 1
ATOM 594 C CA . ASN A 1 74 ? 0.907 8.037 -13.673 1.00 92.38 74 ASN A CA 1
ATOM 595 C C . ASN A 1 74 ? -0.022 6.904 -14.157 1.00 92.38 74 ASN A C 1
ATOM 597 O O . ASN A 1 74 ? -1.137 6.754 -13.660 1.00 92.38 74 ASN A O 1
ATOM 601 N N . ASP A 1 75 ? 0.442 6.093 -15.109 1.00 94.31 75 ASP A N 1
ATOM 602 C CA . ASP A 1 75 ? -0.345 4.988 -15.659 1.00 94.31 75 ASP A CA 1
ATOM 603 C C . ASP A 1 75 ? -0.487 3.825 -14.668 1.00 94.31 75 ASP A C 1
ATOM 605 O O . ASP A 1 75 ? -1.567 3.242 -14.556 1.00 94.31 75 ASP A O 1
ATOM 609 N N . 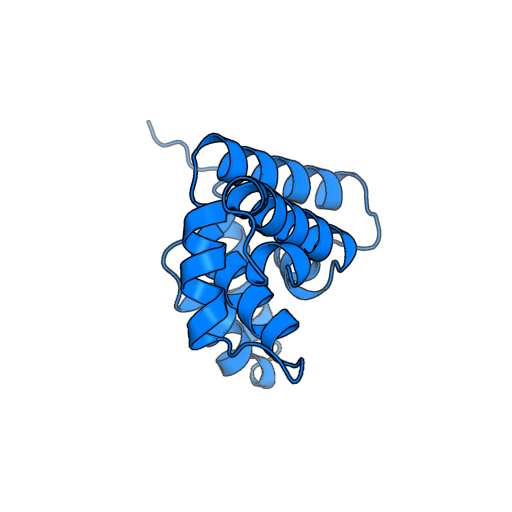VAL A 1 76 ? 0.577 3.504 -13.922 1.00 96.25 76 VAL A N 1
ATOM 610 C CA . VAL A 1 76 ? 0.563 2.420 -12.930 1.00 96.25 76 VAL A CA 1
ATOM 611 C C . VAL A 1 76 ? -0.234 2.827 -11.694 1.00 96.25 76 VAL A C 1
ATOM 613 O O . VAL A 1 76 ? -1.093 2.053 -11.281 1.00 96.25 76 VAL A O 1
ATOM 616 N N . SER A 1 77 ? -0.056 4.044 -11.171 1.00 95.31 77 SER A N 1
ATOM 617 C CA . SER A 1 77 ? -0.841 4.560 -10.040 1.00 95.31 77 SER A CA 1
ATOM 618 C C . SER A 1 77 ? -2.344 4.503 -10.323 1.00 95.31 77 SER A C 1
ATOM 620 O O . SER A 1 77 ? -3.104 3.935 -9.541 1.00 95.31 77 SER A O 1
ATOM 622 N N . LYS A 1 78 ? -2.784 4.971 -11.500 1.00 94.94 78 LYS A N 1
ATOM 623 C CA . LYS A 1 78 ? -4.199 4.885 -11.910 1.00 94.94 78 LYS A CA 1
ATOM 624 C C . LYS A 1 78 ? -4.690 3.451 -12.080 1.00 94.94 78 LYS A C 1
ATOM 626 O O . LYS A 1 78 ? -5.868 3.174 -11.860 1.00 94.94 78 LYS A O 1
ATOM 631 N N . ALA A 1 79 ? -3.827 2.541 -12.532 1.00 97.06 79 ALA A N 1
ATOM 632 C CA . ALA A 1 79 ? -4.180 1.132 -12.639 1.00 97.06 79 ALA A CA 1
ATOM 633 C C . ALA A 1 79 ? -4.368 0.500 -11.252 1.00 97.06 79 ALA A C 1
ATOM 635 O O . ALA A 1 79 ? -5.354 -0.201 -11.053 1.00 97.06 79 ALA A O 1
ATOM 636 N N . ILE A 1 80 ? -3.498 0.817 -10.289 1.00 97.31 80 ILE A N 1
ATOM 637 C CA . ILE A 1 80 ? -3.616 0.366 -8.896 1.00 97.31 80 ILE A CA 1
ATOM 638 C C . ILE A 1 80 ? -4.944 0.838 -8.284 1.00 97.31 80 ILE A C 1
ATOM 640 O O . ILE A 1 80 ? -5.658 0.042 -7.677 1.00 97.31 80 ILE A O 1
ATOM 644 N N . GLU A 1 81 ? -5.313 2.108 -8.471 1.00 95.25 81 GLU A N 1
ATOM 645 C CA . GLU A 1 81 ? -6.592 2.641 -7.979 1.00 95.25 81 GLU A CA 1
ATOM 646 C C . GLU A 1 81 ? -7.795 1.901 -8.584 1.00 95.25 81 GLU A C 1
ATOM 648 O O . GLU A 1 81 ? -8.773 1.603 -7.895 1.00 95.25 81 GLU A O 1
ATOM 653 N N . LYS A 1 82 ? -7.734 1.571 -9.880 1.00 95.56 82 LYS A N 1
ATOM 654 C CA . LYS A 1 82 ? -8.773 0.776 -10.549 1.00 95.56 82 LYS A CA 1
ATOM 655 C C . LYS A 1 82 ? -8.830 -0.652 -10.019 1.00 95.56 82 LYS A C 1
ATOM 657 O O . LYS A 1 82 ? -9.931 -1.162 -9.831 1.00 95.56 82 LYS A O 1
ATOM 662 N N . ASP A 1 83 ? -7.682 -1.277 -9.773 1.00 96.50 83 ASP A N 1
ATOM 663 C CA . ASP A 1 83 ? -7.603 -2.626 -9.214 1.00 96.50 83 ASP A CA 1
ATOM 664 C C . ASP A 1 83 ? -8.231 -2.663 -7.815 1.00 96.50 83 ASP A C 1
ATOM 666 O O . ASP A 1 83 ? -9.054 -3.531 -7.536 1.00 96.50 83 ASP A O 1
ATOM 670 N N . LEU A 1 84 ? -7.908 -1.683 -6.964 1.00 95.56 84 LEU A N 1
ATOM 671 C CA . LEU A 1 84 ? -8.472 -1.559 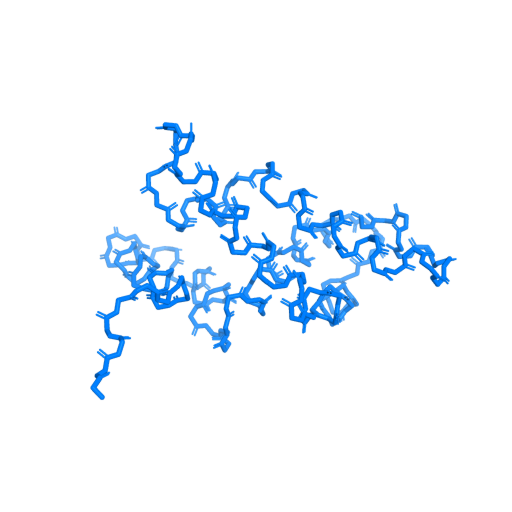-5.620 1.00 95.56 84 LEU A CA 1
ATOM 672 C C . LEU A 1 84 ? -10.000 -1.431 -5.669 1.00 95.56 84 LEU A C 1
ATOM 674 O O . LEU A 1 84 ? -10.714 -2.197 -5.024 1.00 95.56 84 LEU A O 1
ATOM 678 N N . ASN A 1 85 ? -10.508 -0.505 -6.486 1.00 93.06 85 ASN A N 1
ATOM 679 C CA . ASN A 1 85 ? -11.948 -0.323 -6.666 1.00 93.06 85 ASN A CA 1
ATOM 680 C C . ASN A 1 85 ? -12.623 -1.577 -7.246 1.00 93.06 85 ASN A C 1
ATOM 682 O O . ASN A 1 85 ? -13.761 -1.894 -6.898 1.00 93.06 85 ASN A O 1
ATOM 686 N N . ALA A 1 86 ? -11.940 -2.308 -8.129 1.00 93.69 86 ALA A N 1
ATOM 687 C CA . ALA A 1 86 ? -12.453 -3.552 -8.688 1.00 93.69 86 ALA A CA 1
ATOM 688 C C . ALA A 1 86 ? -12.563 -4.656 -7.630 1.00 93.69 86 ALA A C 1
ATOM 690 O O . ALA A 1 86 ? -13.541 -5.395 -7.664 1.00 93.69 86 ALA A O 1
ATOM 691 N N . VAL A 1 87 ? -11.609 -4.759 -6.698 1.00 93.94 87 VAL A N 1
ATOM 692 C CA . VAL A 1 87 ? -11.696 -5.716 -5.583 1.00 93.94 87 VAL A CA 1
ATOM 693 C C . VAL A 1 87 ? -12.866 -5.349 -4.677 1.00 93.94 87 VAL A C 1
ATOM 695 O O . VAL A 1 87 ? -13.774 -6.155 -4.521 1.00 93.94 87 VAL A O 1
ATOM 698 N N . ILE A 1 88 ? -12.931 -4.101 -4.210 1.00 91.62 88 ILE A N 1
ATOM 699 C CA . ILE A 1 88 ? -13.987 -3.639 -3.293 1.00 91.62 88 ILE A CA 1
ATOM 700 C C . ILE A 1 88 ? -15.390 -3.789 -3.900 1.00 91.62 88 ILE A C 1
ATOM 702 O O . ILE A 1 88 ? -16.343 -4.113 -3.202 1.00 91.62 88 ILE A O 1
ATOM 706 N N . SER A 1 89 ? -15.545 -3.556 -5.207 1.00 90.50 89 SER A N 1
ATOM 707 C CA . SER A 1 89 ? -16.857 -3.648 -5.867 1.00 90.50 89 SER A CA 1
ATOM 708 C C . SER A 1 89 ? -17.304 -5.072 -6.203 1.00 90.50 89 SER A C 1
ATOM 710 O O . SER A 1 89 ? -18.475 -5.267 -6.529 1.00 90.50 89 SER A O 1
ATOM 712 N N . ARG A 1 90 ? -16.397 -6.058 -6.191 1.00 89.31 90 ARG A N 1
ATOM 713 C CA . ARG A 1 90 ? -16.674 -7.417 -6.694 1.00 89.31 90 ARG A CA 1
ATOM 714 C C . ARG A 1 90 ? -16.466 -8.512 -5.659 1.00 89.31 90 ARG A C 1
ATOM 716 O O . ARG A 1 90 ? -17.041 -9.582 -5.831 1.00 89.31 90 ARG A O 1
ATOM 723 N N . ASP A 1 91 ? -15.639 -8.276 -4.647 1.00 86.75 91 ASP A N 1
ATOM 724 C CA . ASP A 1 91 ? -15.338 -9.248 -3.605 1.00 86.75 91 ASP A CA 1
ATOM 725 C C . ASP A 1 91 ? -16.243 -9.012 -2.383 1.00 86.75 91 ASP A C 1
ATOM 727 O O . ASP A 1 91 ? -16.043 -8.043 -1.650 1.00 86.75 91 ASP A O 1
ATOM 731 N N . PRO A 1 92 ? -17.239 -9.884 -2.134 1.00 81.88 92 PRO A N 1
ATOM 732 C CA . PRO A 1 92 ? -18.131 -9.741 -0.988 1.00 81.88 92 PRO A CA 1
ATOM 733 C C . PRO A 1 92 ? -17.438 -10.011 0.357 1.00 81.88 92 PRO A C 1
ATOM 735 O O . PRO A 1 92 ? -18.043 -9.763 1.397 1.00 81.88 92 PRO A O 1
ATOM 738 N N . ALA A 1 93 ? -16.215 -10.557 0.366 1.00 80.75 93 ALA A N 1
ATOM 739 C CA . ALA A 1 93 ? -15.473 -10.842 1.593 1.00 80.75 93 ALA A CA 1
ATOM 740 C C . ALA A 1 93 ? -14.675 -9.636 2.117 1.00 80.75 93 ALA A C 1
ATOM 742 O O . ALA A 1 93 ? -14.236 -9.665 3.266 1.00 80.75 93 ALA A O 1
ATOM 743 N N . THR A 1 94 ? -14.488 -8.591 1.305 1.00 79.19 94 THR A N 1
ATOM 744 C CA . THR A 1 94 ? -13.805 -7.352 1.699 1.00 79.19 94 THR A CA 1
ATOM 745 C C . THR A 1 94 ? -14.801 -6.207 1.784 1.00 79.19 94 THR A C 1
ATOM 747 O O . THR A 1 94 ? -15.419 -5.844 0.785 1.00 79.19 94 THR A O 1
ATOM 750 N N . ASN A 1 95 ? -14.929 -5.604 2.961 1.00 83.38 95 ASN A N 1
ATOM 751 C CA . ASN A 1 95 ? -15.896 -4.537 3.209 1.00 83.38 95 ASN A CA 1
ATOM 752 C C . ASN A 1 95 ? -15.263 -3.141 3.150 1.00 83.38 95 ASN A C 1
ATOM 754 O O . ASN A 1 95 ? -15.978 -2.148 3.007 1.00 83.38 95 ASN A O 1
ATOM 758 N N . THR A 1 96 ? -13.934 -3.050 3.268 1.00 93.12 96 THR A N 1
ATOM 759 C CA . THR A 1 96 ? -13.215 -1.774 3.413 1.00 93.12 96 THR A CA 1
ATOM 760 C C . THR A 1 96 ? -11.966 -1.683 2.528 1.00 93.12 96 THR A C 1
ATOM 762 O O . THR A 1 96 ? -11.439 -2.691 2.031 1.00 93.12 96 THR A O 1
ATOM 765 N N . ILE A 1 97 ? -11.477 -0.453 2.318 1.00 95.62 97 ILE A N 1
ATOM 766 C CA . ILE A 1 97 ? -10.181 -0.221 1.665 1.00 95.62 97 ILE A CA 1
ATOM 767 C C . ILE A 1 97 ? -9.067 -0.799 2.537 1.00 95.62 97 ILE A C 1
ATOM 769 O O . ILE A 1 97 ? -8.166 -1.442 2.005 1.00 95.62 97 ILE A O 1
ATOM 773 N N . LEU A 1 98 ? -9.148 -0.617 3.855 1.00 96.25 98 LEU A N 1
ATOM 774 C CA . LEU A 1 98 ? -8.172 -1.105 4.821 1.00 96.25 98 LEU A CA 1
ATOM 775 C C . LEU A 1 98 ? -8.021 -2.630 4.769 1.00 96.25 98 LEU A C 1
ATOM 777 O O . LEU A 1 98 ? -6.904 -3.127 4.650 1.00 96.25 98 LEU A O 1
ATOM 781 N N . GLU A 1 99 ? -9.124 -3.382 4.790 1.00 94.88 99 GLU A N 1
ATOM 782 C CA . GLU A 1 99 ? -9.096 -4.849 4.686 1.00 94.88 99 GLU A CA 1
ATOM 783 C C . GLU A 1 99 ? -8.472 -5.309 3.366 1.00 94.88 99 GLU A C 1
ATOM 785 O O . GLU A 1 99 ? -7.619 -6.201 3.349 1.00 94.88 99 GLU A O 1
ATOM 790 N N . THR A 1 100 ? -8.857 -4.668 2.258 1.00 95.75 100 THR A N 1
ATOM 791 C CA . THR A 1 100 ? -8.305 -4.979 0.936 1.00 95.75 100 THR A CA 1
ATOM 792 C C . THR A 1 100 ? -6.808 -4.685 0.887 1.00 95.75 100 THR A C 1
ATOM 794 O O . THR A 1 100 ? -6.023 -5.526 0.445 1.00 95.75 100 THR A O 1
ATOM 797 N N . PHE A 1 101 ? -6.408 -3.509 1.374 1.00 97.00 101 PHE A N 1
ATOM 798 C CA . PHE A 1 101 ? -5.025 -3.061 1.441 1.00 97.00 101 PHE A CA 1
ATOM 799 C C . PHE A 1 101 ? -4.169 -4.032 2.253 1.00 97.00 101 PHE A C 1
ATOM 801 O O . PHE A 1 101 ? -3.115 -4.438 1.770 1.00 97.00 101 PHE A O 1
ATOM 808 N N . LEU A 1 102 ? -4.624 -4.434 3.445 1.00 95.31 102 LEU A N 1
ATOM 809 C CA . LEU A 1 102 ? -3.868 -5.284 4.366 1.00 95.31 102 LEU A CA 1
ATOM 810 C C . LEU A 1 102 ? -3.824 -6.752 3.928 1.00 95.31 102 LEU A C 1
ATOM 812 O O . LEU A 1 102 ? -2.754 -7.364 3.956 1.00 95.31 102 LEU A O 1
ATOM 816 N N . PHE A 1 103 ? -4.958 -7.327 3.522 1.00 93.50 103 PHE A N 1
ATOM 817 C CA . PHE A 1 103 ? -5.121 -8.785 3.499 1.00 93.50 103 PHE A CA 1
ATOM 818 C C . PHE A 1 103 ? -5.402 -9.384 2.120 1.00 93.50 103 PHE A C 1
ATOM 820 O O . PHE A 1 103 ? -5.245 -10.597 1.946 1.00 93.50 103 PHE A O 1
ATOM 827 N N . SER A 1 104 ? -5.755 -8.579 1.112 1.00 95.25 104 SER A N 1
ATOM 828 C CA . SER A 1 104 ? -5.989 -9.112 -0.233 1.00 95.25 104 SER A CA 1
ATOM 829 C C . SER A 1 104 ? -4.670 -9.512 -0.900 1.00 95.25 104 SER A C 1
ATOM 831 O O . SER A 1 104 ? -3.940 -8.700 -1.484 1.00 95.25 104 SER A O 1
ATOM 833 N N . LYS A 1 105 ? -4.360 -10.813 -0.832 1.00 93.50 105 LYS A N 1
ATOM 834 C CA . LYS A 1 105 ? -3.179 -11.407 -1.480 1.00 93.50 105 LYS A CA 1
ATOM 835 C C . LYS A 1 105 ? -3.225 -11.242 -2.996 1.00 93.50 105 LYS A C 1
ATOM 837 O O . LYS A 1 105 ? -2.191 -10.984 -3.598 1.00 93.50 105 LYS A O 1
ATOM 842 N N . GLY A 1 106 ? -4.411 -11.345 -3.603 1.00 95.38 106 GLY A N 1
ATOM 843 C CA . GLY A 1 106 ? -4.594 -11.143 -5.042 1.00 95.38 106 GLY A CA 1
ATOM 844 C C . GLY A 1 106 ? -4.287 -9.708 -5.470 1.00 95.38 106 GLY A C 1
ATOM 845 O O . GLY A 1 106 ? -3.534 -9.501 -6.420 1.00 95.38 106 GLY A O 1
ATOM 846 N N . PHE A 1 107 ? -4.793 -8.720 -4.722 1.00 96.8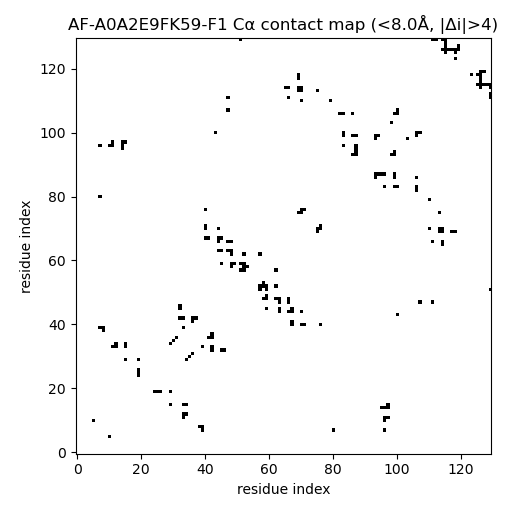1 107 PHE A N 1
ATOM 847 C CA . PHE A 1 107 ? -4.465 -7.313 -4.954 1.00 96.81 107 PHE A CA 1
ATOM 848 C C . PHE A 1 107 ? -2.962 -7.056 -4.80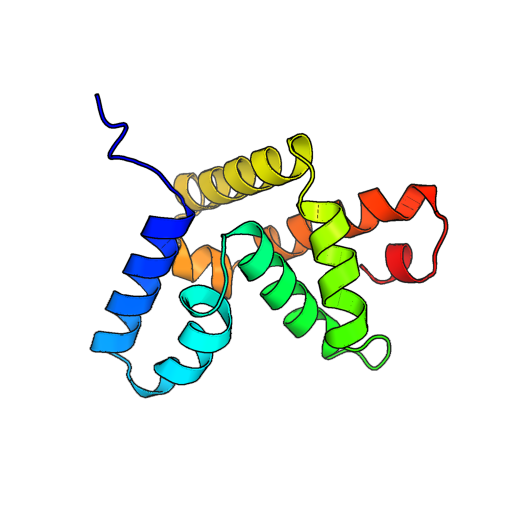4 1.00 96.81 107 PHE A C 1
ATOM 850 O O . PHE A 1 107 ? -2.342 -6.500 -5.709 1.00 96.81 107 PHE A O 1
ATOM 857 N N . SER A 1 108 ? -2.364 -7.516 -3.700 1.00 97.25 108 SER A N 1
ATOM 858 C CA . SER A 1 108 ? -0.932 -7.330 -3.428 1.00 97.25 108 SER A CA 1
ATOM 859 C C . SER A 1 108 ? -0.054 -7.982 -4.505 1.00 97.25 108 SER A C 1
ATOM 861 O O . SER A 1 108 ? 0.877 -7.354 -5.003 1.00 97.25 108 SER A O 1
ATOM 863 N N . ALA A 1 109 ? -0.386 -9.206 -4.928 1.00 97.50 109 ALA A N 1
ATOM 864 C CA . ALA A 1 109 ? 0.342 -9.920 -5.975 1.00 97.50 109 ALA A CA 1
ATOM 865 C C . ALA A 1 109 ? 0.283 -9.193 -7.326 1.00 97.50 109 ALA A C 1
ATOM 867 O O . ALA A 1 109 ? 1.290 -9.114 -8.028 1.00 97.50 109 ALA A O 1
ATOM 868 N N . LEU A 1 110 ? -0.869 -8.613 -7.683 1.00 98.12 110 LEU A N 1
ATOM 869 C CA . LEU A 1 110 ? -0.994 -7.839 -8.916 1.00 98.12 110 LEU A CA 1
ATOM 870 C C . LEU A 1 110 ? -0.107 -6.587 -8.892 1.00 98.12 110 LEU A C 1
ATOM 872 O O . LEU A 1 110 ? 0.540 -6.274 -9.890 1.00 98.12 110 LEU A O 1
ATOM 876 N N . GLN A 1 111 ? -0.017 -5.903 -7.750 1.00 98.25 111 GLN A N 1
ATOM 877 C CA . GLN A 1 111 ? 0.830 -4.714 -7.633 1.00 98.25 111 GLN A CA 1
ATOM 878 C C . GLN A 1 111 ? 2.325 -5.067 -7.620 1.00 98.25 111 GLN A C 1
ATOM 880 O O . GLN A 1 111 ? 3.117 -4.378 -8.267 1.00 98.25 111 GLN A O 1
ATOM 885 N N . ALA A 1 112 ? 2.711 -6.182 -6.989 1.00 97.25 112 ALA A N 1
ATOM 886 C CA . ALA A 1 112 ? 4.066 -6.730 -7.094 1.00 97.25 112 ALA A CA 1
ATOM 887 C C . ALA A 1 112 ? 4.430 -7.057 -8.554 1.00 97.25 112 ALA A C 1
ATOM 889 O O . ALA A 1 112 ? 5.463 -6.604 -9.048 1.00 97.25 112 ALA A O 1
ATOM 890 N N . TYR A 1 113 ? 3.520 -7.700 -9.294 1.00 97.06 113 TYR A N 1
ATOM 891 C CA . TYR A 1 113 ? 3.695 -7.967 -10.723 1.00 97.06 113 TYR A CA 1
ATOM 892 C C . TYR A 1 113 ? 3.879 -6.684 -11.552 1.00 97.06 113 TYR A C 1
ATOM 894 O O . TYR A 1 113 ? 4.719 -6.637 -12.452 1.00 97.06 113 TYR A O 1
ATOM 902 N N . ARG A 1 114 ? 3.146 -5.601 -11.254 1.00 96.94 114 ARG A N 1
ATOM 903 C CA . ARG A 1 114 ? 3.356 -4.306 -11.933 1.00 96.94 114 ARG A CA 1
ATOM 904 C C . ARG A 1 114 ? 4.757 -3.752 -11.668 1.00 96.94 114 ARG A C 1
ATOM 906 O O . ARG A 1 114 ? 5.402 -3.276 -12.605 1.00 96.94 114 ARG A O 1
ATOM 913 N N . ALA A 1 115 ? 5.240 -3.854 -10.428 1.00 96.25 115 ALA A N 1
ATOM 914 C CA . ALA A 1 115 ? 6.600 -3.453 -10.075 1.00 96.25 115 ALA A CA 1
ATOM 915 C C . ALA A 1 115 ? 7.657 -4.307 -10.797 1.00 96.25 115 ALA A C 1
ATOM 917 O O . ALA A 1 115 ? 8.617 -3.772 -11.356 1.00 96.25 115 ALA A O 1
ATOM 918 N N . SER A 1 116 ? 7.442 -5.620 -10.850 1.00 95.56 116 SER A N 1
ATOM 919 C CA . SER A 1 116 ? 8.256 -6.582 -11.595 1.00 95.56 116 SER A CA 1
ATOM 920 C C . SER A 1 116 ? 8.353 -6.225 -13.081 1.00 95.56 116 SER A C 1
ATOM 922 O O . SER A 1 116 ? 9.447 -6.021 -13.615 1.00 95.56 116 SER A O 1
ATOM 924 N N . ASN A 1 117 ? 7.206 -6.014 -13.734 1.00 94.12 117 ASN A N 1
ATOM 925 C CA . ASN A 1 117 ? 7.116 -5.671 -15.152 1.00 94.12 117 ASN A CA 1
ATOM 926 C C . ASN A 1 117 ? 7.820 -4.345 -15.498 1.00 94.12 117 ASN A C 1
ATOM 928 O O . ASN A 1 117 ? 8.420 -4.219 -16.566 1.00 94.12 117 ASN A O 1
ATOM 932 N N . TYR A 1 118 ? 7.800 -3.360 -14.596 1.00 93.00 118 TYR A N 1
ATOM 933 C CA . TYR A 1 118 ? 8.557 -2.116 -14.779 1.00 93.00 118 TYR A CA 1
ATOM 934 C C . TYR A 1 118 ? 10.072 -2.364 -14.853 1.00 93.00 118 TYR A C 1
ATOM 936 O O . TYR A 1 118 ? 10.764 -1.782 -15.694 1.00 93.00 118 TYR A O 1
ATOM 944 N N . HIS A 1 119 ? 10.599 -3.246 -13.998 1.00 90.62 119 HIS A N 1
ATOM 945 C CA . HIS A 1 119 ? 12.027 -3.582 -13.970 1.00 90.62 119 HIS A CA 1
ATOM 946 C C . HIS A 1 119 ? 12.419 -4.670 -14.971 1.00 90.62 119 HIS A C 1
ATOM 948 O O . HIS A 1 119 ? 13.607 -4.815 -15.247 1.00 90.62 119 HIS A O 1
ATOM 954 N N . TRP A 1 120 ? 11.457 -5.384 -15.563 1.00 90.25 120 TRP A N 1
ATOM 955 C CA . TRP A 1 120 ? 11.708 -6.450 -16.538 1.00 90.25 120 TRP A CA 1
ATOM 956 C C . TRP A 1 120 ? 12.583 -5.988 -17.706 1.00 90.25 120 TRP A C 1
ATOM 958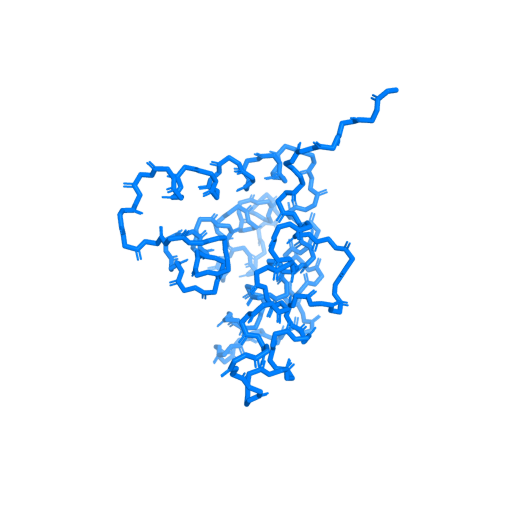 O O . TRP A 1 120 ? 13.546 -6.655 -18.073 1.00 90.25 120 TRP A O 1
ATOM 968 N N . LYS A 1 121 ? 12.327 -4.784 -18.236 1.00 79.75 121 LYS A N 1
ATOM 969 C CA . LYS A 1 121 ? 13.125 -4.196 -19.330 1.00 79.75 121 LYS A CA 1
ATOM 970 C C . LYS A 1 121 ? 14.597 -3.952 -18.966 1.00 79.75 121 LYS A C 1
ATOM 972 O O . LYS A 1 121 ? 15.389 -3.654 -19.851 1.00 79.75 121 LYS A O 1
ATOM 977 N N . LYS A 1 122 ? 14.948 -4.020 -17.679 1.00 79.88 122 LYS A N 1
ATOM 978 C CA . LYS A 1 122 ? 16.313 -3.850 -17.166 1.00 79.88 122 LYS A CA 1
ATOM 979 C C . LYS A 1 122 ? 17.018 -5.192 -16.908 1.00 79.88 122 LYS A C 1
ATOM 981 O O . LYS A 1 122 ? 18.159 -5.164 -16.461 1.00 79.88 122 LYS A O 1
ATOM 986 N N . GLU A 1 123 ? 16.344 -6.327 -17.133 1.00 73.75 123 GLU A N 1
ATOM 987 C CA . GLU A 1 123 ? 16.868 -7.700 -16.982 1.00 73.75 123 GLU A CA 1
ATOM 988 C C . GLU A 1 123 ? 17.583 -7.960 -15.643 1.00 73.75 123 GLU A C 1
ATOM 990 O O . GLU A 1 123 ? 18.602 -8.644 -15.558 1.00 73.75 123 GLU A O 1
ATOM 995 N N . THR A 1 124 ? 17.051 -7.396 -14.558 1.00 80.81 124 THR A N 1
ATOM 996 C CA . THR A 1 124 ? 17.675 -7.507 -13.232 1.00 80.81 124 THR A CA 1
ATOM 997 C C . THR A 1 124 ? 17.150 -8.712 -12.454 1.00 80.81 124 THR A C 1
ATOM 999 O O . THR A 1 124 ? 15.978 -9.054 -12.554 1.00 80.81 124 THR A O 1
ATOM 1002 N N . LEU A 1 125 ? 17.962 -9.302 -11.567 1.00 86.94 125 LEU A N 1
ATOM 1003 C CA . LEU A 1 125 ? 17.476 -10.320 -10.613 1.00 86.94 125 LEU A CA 1
ATOM 1004 C C . LEU A 1 125 ? 16.294 -9.821 -9.766 1.00 86.94 125 LEU A C 1
ATOM 1006 O O . LEU A 1 125 ? 15.462 -10.614 -9.339 1.00 86.94 125 LEU A O 1
ATOM 1010 N N . LEU A 1 126 ? 16.194 -8.504 -9.562 1.00 87.06 126 LEU A N 1
ATOM 1011 C CA . LEU A 1 126 ? 15.081 -7.889 -8.854 1.00 87.06 126 LEU A CA 1
ATOM 1012 C C . LEU A 1 126 ? 13.742 -8.089 -9.579 1.00 87.06 126 LEU A C 1
ATOM 1014 O O . LEU A 1 126 ? 12.751 -8.351 -8.911 1.00 87.06 126 LEU A O 1
ATOM 1018 N N . SER A 1 127 ? 13.694 -8.013 -10.914 1.00 87.94 127 SER A N 1
ATOM 1019 C CA . SER A 1 127 ? 12.438 -8.248 -11.644 1.00 87.94 127 SER A CA 1
ATOM 1020 C C . SER A 1 127 ? 11.994 -9.707 -11.600 1.00 87.94 127 SER A C 1
ATOM 1022 O O . SER A 1 127 ? 10.816 -9.972 -11.725 1.00 87.94 127 SER A O 1
ATOM 1024 N N . TYR A 1 128 ? 12.904 -10.663 -11.414 1.00 87.62 128 TYR A N 1
ATOM 1025 C CA . TYR A 1 128 ? 12.515 -12.068 -11.238 1.00 87.62 128 TYR A CA 1
ATOM 1026 C C . TYR A 1 128 ? 12.077 -12.394 -9.808 1.00 87.62 128 TYR A C 1
ATOM 1028 O O . TYR A 1 128 ? 11.429 -13.410 -9.578 1.00 87.62 128 TYR A O 1
ATOM 1036 N N . PHE A 1 129 ? 12.490 -11.567 -8.848 1.00 90.06 129 PHE A N 1
ATOM 1037 C CA . PHE A 1 129 ? 12.127 -11.714 -7.447 1.00 90.06 129 PHE A CA 1
ATOM 1038 C C . PHE A 1 129 ? 10.756 -11.103 -7.122 1.00 90.06 129 PHE A C 1
ATOM 1040 O O . PHE A 1 129 ? 10.017 -11.690 -6.335 1.00 90.06 129 PHE A O 1
ATOM 1047 N N . LEU A 1 130 ? 10.465 -9.922 -7.683 1.00 88.06 130 LEU A N 1
ATOM 1048 C CA . LEU A 1 130 ? 9.176 -9.230 -7.565 1.00 88.06 130 LEU A CA 1
ATOM 1049 C C . LEU A 1 130 ? 8.081 -9.959 -8.352 1.00 88.06 130 LEU A C 1
ATOM 1051 O O . LEU A 1 130 ? 6.949 -10.014 -7.827 1.00 88.06 130 LEU A O 1
#

Solvent-accessible surface area (backbone atoms only — not comparable to full-atom values): 7293 Å² total; per-residue (Å²): 134,82,87,85,76,82,58,68,45,62,52,34,47,51,49,46,54,58,49,27,77,81,35,62,92,45,36,71,60,44,37,70,46,46,69,72,42,94,45,55,64,53,19,52,21,46,49,51,15,52,68,58,28,76,45,99,80,53,50,38,86,64,38,24,64,56,33,32,63,38,40,71,35,76,69,46,43,55,48,52,55,50,51,51,52,50,46,58,76,68,36,90,87,36,92,45,63,48,54,40,72,76,66,34,61,69,62,54,49,51,54,35,43,51,27,13,59,61,36,45,87,67,75,40,75,64,28,77,71,69

pLDDT: mean 90.97, std 13.03, range [29.2, 98.31]

Sequence (130 aa):
MNAVDNNIWTKLQSEAEDYIKSNEDYKDFLESLVLSNDDFISSISLKLSRDLSQAWSFSEKKLFPSILQALNTNDVSKAIEKDLNAVISRDPATNTILETFLFSKGFSALQAYRASNYHWKKETLLSYFL

Radius of gyration: 15.0 Å; Cα contacts (8 Å, |Δi|>4): 118; chains: 1; bounding box: 36×39×40 Å

Mean predicted aligned error: 4.58 Å

Secondary structure (DSSP, 8-state):
----S--HHHHHHHHHHHHHHH-GGGHHHHIIIIITSSSHHHHHHHHHHHHHHTSSS--HHHHHHHHHHHHTSHHHHHHHHHHHHHHHHH-TT--SHHHHHHH-HHHHHHHHHHHHHHHHTTT-HHHHH-

Foldseek 3Di:
DDPPDDDLLVQLVVVLVVCCVVPVVCVVVSCVQRVVDPGPLLSLLLLLLVVLCVDPPDHSVRRSVLLSVQCPDPVNVVVLVVLLVVCCVPPPVDPGSNCCSNPVPVSSVVSLLSSLVSCVVVVDPSSVSD

Nearest PDB structures (foldseek):
  4hzc-assembly1_E  TM=9.424E-01  e=6.939E-06  Brucella abortus S19
  4hzc-assembly2_I  TM=9.326E-01  e=1.550E-05  Brucella abortus S19
  4hzc-assembly2_J  TM=9.399E-01  e=2.695E-05  Brucella abortus S19
  4hzd-assembly1_A  TM=9.383E-01  e=3.133E-05  Brucella abortus S19
  3mc4-assembly1_A  TM=9.357E-01  e=6.021E-05  Brucella abortus 2308